Protein AF-A0A3D2C5C3-F1 (afdb_monomer)

Foldseek 3Di:
DEFFDQQQPVSVVVQVVCVVVVDPDYHTDHGGPVVVVVVPD

Nearest PDB structures (foldseek):
  5ve3-assembly2_A  TM=9.205E-01  e=6.028E-02  Paraburkholderia phytofirmans PsJN
  5ve4-assembly2_B  TM=9.203E-01  e=8.028E-02  Paraburkholderia phytofirmans PsJN
  1gn0-assembly1_A  TM=8.284E-01  e=1.643E-01  Escherichia coli BL21(DE3)
  6mxv-assembly1_A  TM=8.978E-01  e=2.017E+00  Francisella tularensis subsp. tularensis SCHU S4

Mean predicted aligned error: 1.95 Å

pLDDT: mean 97.48, std 2.78, range [80.5, 98.56]

Solvent-accessible surface area (backbone atoms only — not comparable to full-atom values): 2305 Å² total; per-residue (Å²): 87,84,34,65,33,67,60,16,63,69,16,43,56,51,42,54,57,40,44,76,71,69,50,84,62,68,44,56,40,70,46,9,52,53,44,49,46,73,76,74,110

Structure (mmCIF, N/CA/C/O backbone):
data_AF-A0A3D2C5C3-F1
#
_entry.id   AF-A0A3D2C5C3-F1
#
loop_
_atom_site.group_PDB
_atom_site.id
_atom_site.type_symbol
_atom_site.label_atom_id
_atom_site.label_alt_id
_atom_site.label_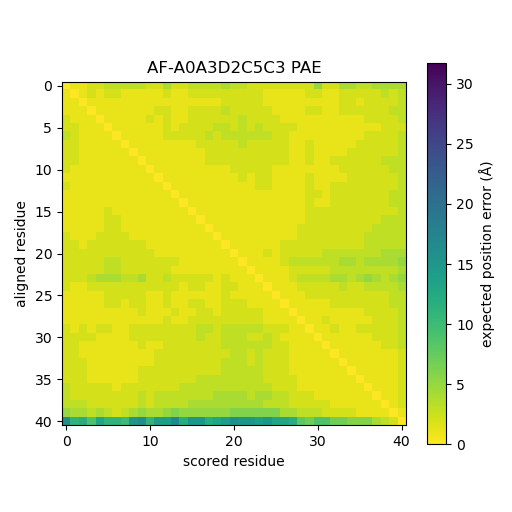comp_id
_atom_site.label_asym_id
_atom_site.label_entity_id
_atom_site.label_seq_i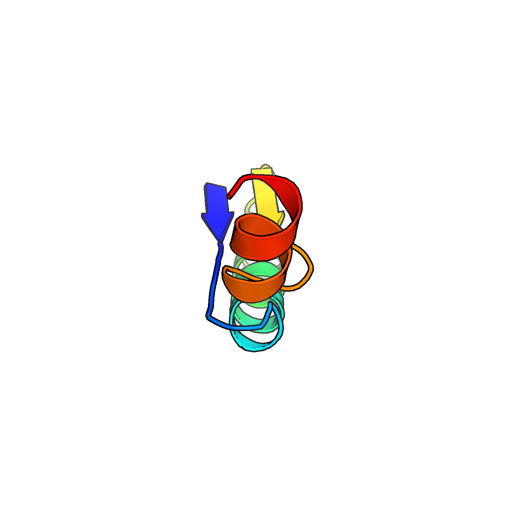d
_atom_site.pdbx_PDB_ins_code
_atom_site.Cartn_x
_atom_site.Cartn_y
_atom_site.Cartn_z
_atom_site.occupancy
_atom_site.B_iso_or_equiv
_atom_site.auth_seq_id
_atom_site.auth_comp_id
_atom_site.auth_asym_id
_atom_site.auth_atom_id
_atom_site.pdbx_PDB_model_num
ATOM 1 N N . VAL A 1 1 ? 0.481 -4.934 8.067 1.00 95.56 1 VAL A N 1
ATOM 2 C CA . VAL A 1 1 ? 0.097 -5.775 6.886 1.00 95.56 1 VAL A CA 1
ATOM 3 C C . VAL A 1 1 ? 0.620 -5.138 5.604 1.00 95.56 1 VAL A C 1
ATOM 5 O O . VAL A 1 1 ? 0.334 -3.970 5.379 1.00 95.56 1 VAL A O 1
ATOM 8 N N . LEU A 1 2 ? 1.344 -5.881 4.754 1.00 97.81 2 LEU A N 1
ATOM 9 C CA . LEU A 1 2 ? 1.825 -5.390 3.452 1.00 97.81 2 LEU A CA 1
ATOM 10 C C . LEU A 1 2 ? 0.926 -5.887 2.310 1.00 97.81 2 LEU A C 1
ATOM 12 O O . LEU A 1 2 ? 0.732 -7.091 2.144 1.00 97.81 2 LEU A O 1
ATOM 16 N N . LEU A 1 3 ? 0.409 -4.965 1.504 1.00 98.38 3 LEU A N 1
ATOM 17 C CA . LEU A 1 3 ? -0.384 -5.248 0.313 1.00 98.38 3 LEU A CA 1
ATOM 18 C C . LEU A 1 3 ? 0.430 -4.964 -0.945 1.00 98.38 3 LEU A C 1
ATOM 20 O O . LEU A 1 3 ? 1.093 -3.935 -1.058 1.00 98.38 3 LEU A O 1
ATOM 24 N N . GLN A 1 4 ? 0.325 -5.859 -1.922 1.00 98.12 4 GLN A N 1
ATOM 25 C CA . GLN A 1 4 ? 0.958 -5.696 -3.225 1.00 98.12 4 GLN A CA 1
ATOM 26 C C . GLN A 1 4 ? 0.030 -6.143 -4.350 1.00 98.12 4 GLN A C 1
ATOM 28 O O . GLN A 1 4 ? -0.883 -6.951 -4.164 1.00 98.12 4 GLN A O 1
ATOM 33 N N . CYS A 1 5 ? 0.274 -5.592 -5.533 1.00 98.19 5 CYS A N 1
ATOM 34 C CA . CYS A 1 5 ? -0.212 -6.140 -6.788 1.00 98.19 5 CYS A CA 1
ATOM 35 C C . CYS A 1 5 ? 0.837 -5.882 -7.880 1.00 98.19 5 CYS A C 1
ATOM 37 O O . CYS A 1 5 ? 1.917 -5.366 -7.603 1.00 98.19 5 CYS A O 1
ATOM 39 N N . ARG A 1 6 ? 0.516 -6.193 -9.144 1.00 98.25 6 ARG A N 1
ATOM 40 C CA . ARG A 1 6 ? 1.420 -5.952 -10.284 1.00 98.25 6 ARG A CA 1
ATOM 41 C C . ARG A 1 6 ? 1.999 -4.524 -10.320 1.00 98.25 6 ARG A C 1
ATOM 43 O O . ARG A 1 6 ? 3.206 -4.397 -10.433 1.00 98.25 6 ARG A O 1
ATOM 50 N N . SER A 1 7 ? 1.161 -3.487 -10.216 1.00 98.06 7 SER A N 1
ATOM 51 C CA . SER A 1 7 ? 1.544 -2.070 -10.399 1.00 98.06 7 SER A CA 1
ATOM 52 C C . SER A 1 7 ? 1.261 -1.158 -9.193 1.00 98.06 7 SER A C 1
ATOM 54 O O . SER A 1 7 ? 1.350 0.056 -9.308 1.00 98.06 7 SER A O 1
ATOM 56 N N . GLY A 1 8 ? 0.829 -1.706 -8.054 1.00 97.81 8 GLY A N 1
ATOM 57 C CA . GLY A 1 8 ? 0.490 -0.936 -6.845 1.00 97.81 8 GLY A CA 1
ATOM 58 C C . GLY A 1 8 ? -0.935 -0.352 -6.789 1.00 97.81 8 GLY A C 1
ATOM 59 O O . GLY A 1 8 ? -1.425 -0.063 -5.702 1.00 97.81 8 GLY A O 1
ATOM 60 N N . VAL A 1 9 ? -1.654 -0.240 -7.916 1.00 98.06 9 VAL A N 1
ATOM 61 C CA . VAL A 1 9 ? -2.979 0.428 -7.965 1.00 98.06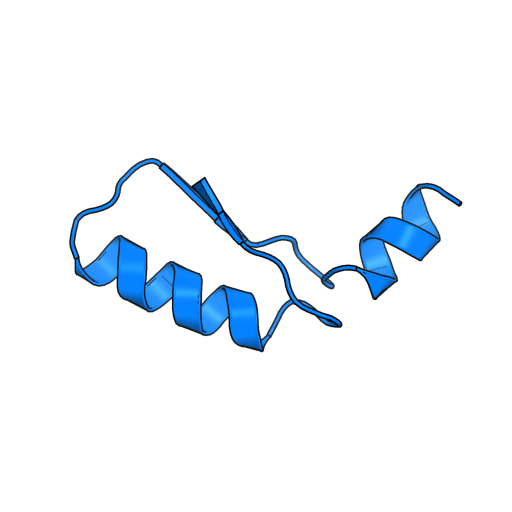 9 VAL A CA 1
ATOM 62 C C . VAL A 1 9 ? -4.076 -0.352 -7.225 1.00 98.06 9 VAL A C 1
ATOM 64 O O . VAL A 1 9 ? -4.809 0.199 -6.410 1.00 98.06 9 VAL A O 1
ATOM 67 N N . ARG A 1 10 ? -4.196 -1.664 -7.468 1.00 98.38 10 ARG A N 1
ATOM 68 C CA . ARG A 1 10 ? -5.242 -2.488 -6.824 1.00 98.38 10 ARG A CA 1
ATOM 69 C C . ARG A 1 10 ? -4.994 -2.656 -5.327 1.00 98.38 10 ARG A C 1
ATOM 71 O O . ARG A 1 10 ? -5.933 -2.656 -4.537 1.00 98.38 10 ARG A O 1
ATOM 78 N N . SER A 1 11 ? -3.729 -2.805 -4.949 1.00 98.31 11 SER A N 1
ATOM 79 C CA . SER A 1 11 ? -3.323 -2.929 -3.554 1.00 98.31 11 SER A CA 1
ATOM 80 C C . SER A 1 11 ? -3.516 -1.623 -2.784 1.00 98.31 11 SER A C 1
ATOM 82 O O . SER A 1 11 ? -3.877 -1.693 -1.614 1.00 98.31 11 SER A O 1
ATOM 84 N N . ALA A 1 12 ? -3.424 -0.457 -3.435 1.00 98.31 12 ALA A N 1
ATOM 85 C CA . ALA A 1 12 ? -3.791 0.820 -2.824 1.00 98.31 12 ALA A CA 1
ATOM 86 C C . ALA A 1 12 ? -5.285 0.880 -2.459 1.00 98.31 12 ALA A C 1
ATOM 88 O O . ALA A 1 12 ? -5.630 1.259 -1.341 1.00 98.31 12 ALA A O 1
ATOM 89 N N . HIS A 1 13 ? -6.179 0.434 -3.352 1.00 98.38 13 HIS A N 1
ATOM 90 C CA . HIS A 1 13 ? -7.615 0.356 -3.040 1.00 98.38 13 HIS A CA 1
ATOM 91 C C . HIS A 1 13 ? -7.900 -0.616 -1.887 1.00 98.38 13 HIS A C 1
ATOM 93 O O . HIS A 1 13 ? -8.697 -0.316 -0.998 1.00 98.38 13 HIS A O 1
ATOM 99 N N . ALA A 1 14 ? -7.227 -1.770 -1.868 1.00 98.38 14 ALA A N 1
ATOM 100 C CA . ALA A 1 14 ? -7.344 -2.719 -0.764 1.00 98.38 14 ALA A CA 1
ATOM 101 C C . ALA A 1 14 ? -6.815 -2.131 0.558 1.00 98.38 14 ALA A C 1
ATOM 103 O O . ALA A 1 14 ? -7.438 -2.324 1.600 1.00 98.38 14 ALA A O 1
ATOM 104 N N . ALA A 1 15 ? -5.714 -1.374 0.515 1.00 98.50 15 ALA A N 1
ATOM 105 C CA . ALA A 1 15 ? -5.142 -0.714 1.683 1.00 98.50 15 ALA A CA 1
ATOM 106 C C . ALA A 1 15 ? -6.112 0.322 2.256 1.00 98.50 15 ALA A C 1
ATOM 108 O O . ALA A 1 15 ? -6.383 0.300 3.454 1.00 98.50 15 ALA A O 1
ATOM 109 N N . ALA A 1 16 ? -6.721 1.146 1.398 1.00 98.25 16 ALA A N 1
ATOM 110 C CA . ALA A 1 16 ? -7.754 2.094 1.804 1.00 98.25 16 ALA A CA 1
ATOM 111 C C . ALA A 1 16 ? -8.953 1.392 2.468 1.00 98.25 16 ALA A C 1
ATOM 113 O O . ALA A 1 16 ? -9.447 1.851 3.496 1.00 98.25 16 ALA A O 1
ATOM 114 N N . ALA A 1 17 ? -9.381 0.240 1.939 1.00 98.56 17 ALA A N 1
ATOM 115 C CA . ALA A 1 17 ? -10.461 -0.545 2.534 1.00 98.56 17 ALA A CA 1
ATOM 116 C C . ALA A 1 17 ? -10.098 -1.145 3.907 1.00 98.56 17 ALA A C 1
ATOM 118 O O . ALA A 1 17 ? -10.983 -1.320 4.744 1.00 98.56 17 ALA A O 1
ATOM 119 N N . LEU A 1 18 ? -8.826 -1.479 4.153 1.00 98.25 18 LEU A N 1
ATOM 120 C CA . LEU A 1 18 ? -8.361 -1.916 5.474 1.00 98.25 18 LEU A CA 1
ATOM 121 C C . LEU A 1 18 ? -8.277 -0.737 6.448 1.00 98.25 18 LEU A C 1
ATOM 123 O O . LEU A 1 18 ? -8.796 -0.833 7.556 1.00 98.25 18 LEU A O 1
ATOM 127 N N . VAL A 1 19 ? -7.717 0.397 6.029 1.00 98.31 19 VAL A N 1
ATOM 128 C CA . VAL A 1 19 ? -7.669 1.610 6.864 1.00 98.31 19 VAL A CA 1
ATOM 129 C C . VAL A 1 19 ? -9.081 2.045 7.272 1.00 98.31 19 VAL A C 1
ATOM 131 O O . VAL A 1 19 ? -9.331 2.2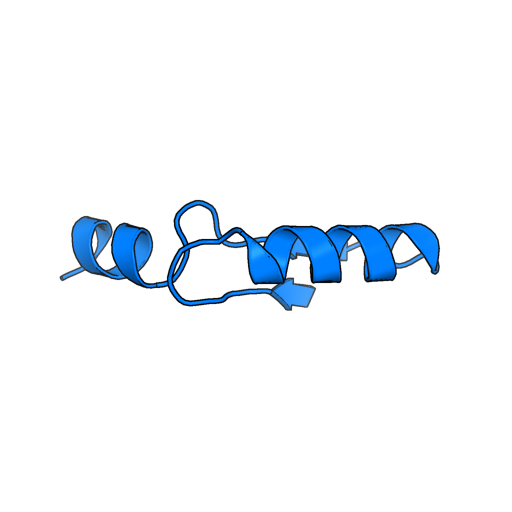93 8.449 1.00 98.31 19 VAL A O 1
ATOM 134 N N . ALA A 1 20 ? -10.043 2.023 6.344 1.00 98.44 20 ALA A N 1
ATOM 135 C CA . ALA A 1 20 ? -11.448 2.329 6.628 1.00 98.44 20 ALA A CA 1
ATOM 136 C C . ALA A 1 20 ? -12.104 1.372 7.645 1.00 98.44 20 ALA A C 1
ATOM 138 O O . ALA A 1 20 ? -13.100 1.724 8.271 1.00 98.44 20 ALA A O 1
ATOM 139 N N . ARG A 1 21 ? -11.552 0.167 7.824 1.00 98.25 21 ARG A N 1
ATOM 140 C CA . ARG A 1 21 ? -11.999 -0.821 8.821 1.00 98.25 21 ARG A CA 1
ATOM 141 C C . ARG A 1 21 ? -11.248 -0.725 10.153 1.00 98.25 21 ARG A C 1
ATOM 143 O O . ARG A 1 21 ? -11.460 -1.569 11.017 1.00 98.25 21 ARG A O 1
ATOM 150 N N . GLY A 1 22 ? -10.390 0.279 10.326 1.00 98.44 22 GLY A N 1
ATOM 151 C CA . GLY A 1 22 ? -9.665 0.525 11.574 1.00 98.44 22 GLY A CA 1
ATOM 152 C C . GLY A 1 22 ? -8.334 -0.216 11.699 1.00 98.44 22 GLY A C 1
ATOM 153 O O . GLY A 1 22 ? -7.754 -0.235 12.782 1.00 98.44 22 GLY A O 1
ATOM 154 N N . PHE A 1 23 ? -7.821 -0.815 10.621 1.00 98.38 23 PHE A N 1
ATOM 155 C CA . PHE A 1 23 ? -6.463 -1.358 10.632 1.00 98.38 23 PHE A CA 1
ATOM 156 C C . PHE A 1 23 ? -5.451 -0.208 10.627 1.00 98.38 23 PHE A C 1
ATOM 158 O O . PHE A 1 23 ? -5.481 0.644 9.740 1.00 98.38 23 PHE A O 1
ATOM 165 N N . THR A 1 24 ? -4.551 -0.193 11.610 1.00 97.50 24 THR A N 1
ATOM 166 C CA . THR A 1 24 ? -3.589 0.903 11.813 1.00 97.50 24 THR A CA 1
ATOM 167 C C . THR A 1 24 ? -2.211 0.630 11.216 1.00 97.50 24 THR A C 1
ATOM 169 O O . THR A 1 24 ? -1.502 1.569 10.876 1.00 97.50 24 THR A O 1
ATOM 172 N N . ASP A 1 25 ? -1.848 -0.641 11.040 1.00 98.38 25 ASP A N 1
ATOM 173 C CA . ASP A 1 25 ? -0.607 -1.067 10.389 1.00 98.38 25 ASP A CA 1
ATOM 174 C C . ASP A 1 25 ? -0.909 -1.644 8.996 1.00 98.38 25 ASP A C 1
ATOM 176 O O . ASP A 1 25 ? -1.092 -2.855 8.814 1.00 98.38 25 ASP A O 1
ATOM 180 N N . VAL A 1 26 ? -1.019 -0.765 7.997 1.00 98.31 26 VAL A N 1
ATOM 181 C CA . VAL A 1 26 ? -1.296 -1.126 6.599 1.00 98.31 26 VAL A CA 1
ATOM 182 C C . VAL A 1 26 ? -0.331 -0.390 5.678 1.00 98.31 26 VAL A C 1
ATOM 184 O O . VAL A 1 26 ? -0.322 0.836 5.630 1.00 98.31 26 VAL A O 1
ATOM 187 N N . THR A 1 27 ? 0.416 -1.149 4.883 1.00 98.12 27 THR A N 1
ATOM 188 C CA . THR A 1 27 ? 1.391 -0.624 3.923 1.00 98.12 27 THR A CA 1
ATOM 189 C C . THR A 1 27 ? 1.046 -1.122 2.526 1.00 98.12 27 THR A C 1
ATOM 191 O O . THR A 1 27 ? 0.788 -2.309 2.330 1.00 98.12 27 THR A O 1
ATOM 194 N N . ASN A 1 28 ? 1.053 -0.230 1.538 1.00 98.31 28 ASN A N 1
ATOM 195 C CA . ASN A 1 28 ? 0.927 -0.579 0.123 1.00 98.31 28 ASN A CA 1
ATOM 196 C C . ASN A 1 28 ? 2.301 -0.501 -0.551 1.00 98.31 28 ASN A C 1
ATOM 198 O O . ASN A 1 28 ? 2.976 0.517 -0.425 1.00 98.31 28 ASN A O 1
ATOM 202 N N . LEU A 1 29 ? 2.690 -1.542 -1.291 1.00 98.00 29 LEU A N 1
ATOM 203 C CA . LEU A 1 29 ? 3.902 -1.519 -2.106 1.00 98.00 29 LEU A CA 1
ATOM 204 C C . LEU A 1 29 ? 3.712 -0.573 -3.300 1.00 98.00 29 LEU A C 1
ATOM 206 O O . LEU A 1 29 ? 2.991 -0.891 -4.255 1.00 98.00 29 LEU A O 1
ATOM 210 N 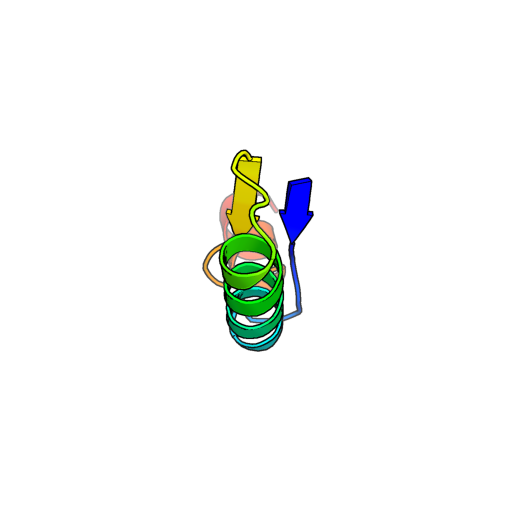N . GLU A 1 30 ? 4.361 0.587 -3.237 1.00 96.44 30 GLU A N 1
ATOM 211 C CA . GLU A 1 30 ? 4.361 1.577 -4.312 1.00 96.44 30 GLU A CA 1
ATOM 212 C C . GLU A 1 30 ? 4.967 0.994 -5.596 1.00 96.44 30 GLU A C 1
ATOM 214 O O . GLU A 1 30 ? 5.937 0.241 -5.559 1.00 96.44 30 GLU A O 1
ATOM 219 N N . GLY A 1 31 ? 4.322 1.250 -6.740 1.00 96.88 31 GLY A N 1
ATOM 220 C CA . GLY A 1 31 ? 4.706 0.674 -8.036 1.00 96.88 31 GLY A CA 1
ATOM 221 C C . GLY A 1 31 ? 4.528 -0.850 -8.162 1.00 96.88 31 GLY A C 1
ATOM 222 O O . GLY A 1 31 ? 4.666 -1.404 -9.255 1.00 96.88 31 GLY A O 1
ATOM 223 N N . GLY A 1 32 ? 4.142 -1.538 -7.083 1.00 97.94 32 GLY A N 1
ATOM 224 C CA . GLY A 1 32 ? 3.895 -2.974 -7.057 1.00 97.94 32 GLY A CA 1
ATOM 225 C C . GLY A 1 32 ? 5.134 -3.826 -7.338 1.00 97.94 32 GLY A C 1
ATOM 226 O O . GLY A 1 32 ? 6.275 -3.392 -7.200 1.00 97.94 32 GLY A O 1
ATOM 227 N N . ILE A 1 33 ? 4.896 -5.070 -7.758 1.00 98.06 33 ILE A N 1
ATOM 228 C CA . ILE A 1 33 ? 5.973 -6.022 -8.077 1.00 98.06 33 ILE A CA 1
ATOM 229 C C . ILE A 1 33 ? 6.870 -5.503 -9.211 1.00 98.06 33 ILE A C 1
ATOM 231 O O . ILE A 1 33 ? 8.051 -5.837 -9.231 1.00 98.06 33 ILE A O 1
ATOM 235 N N . LEU A 1 34 ? 6.345 -4.701 -10.144 1.00 98.00 34 LEU A N 1
ATOM 236 C CA . LEU A 1 34 ? 7.149 -4.145 -11.238 1.00 98.00 34 LEU A CA 1
ATOM 237 C C . LEU A 1 34 ? 8.277 -3.249 -10.707 1.00 98.00 34 LEU A C 1
ATOM 239 O O . LEU A 1 34 ? 9.436 -3.529 -10.997 1.00 98.00 34 LEU A O 1
ATOM 243 N N . ALA A 1 35 ? 7.948 -2.258 -9.873 1.00 97.94 35 ALA A N 1
ATOM 244 C CA . ALA A 1 35 ? 8.947 -1.366 -9.279 1.00 97.94 35 ALA A CA 1
ATOM 245 C C . ALA A 1 35 ? 9.885 -2.106 -8.313 1.00 97.94 35 ALA A C 1
ATOM 247 O O . ALA A 1 35 ? 11.086 -1.865 -8.303 1.00 97.94 35 ALA A O 1
ATOM 248 N N . TRP A 1 36 ? 9.361 -3.068 -7.545 1.00 97.38 36 TRP A N 1
ATOM 249 C CA . TRP A 1 36 ? 10.201 -3.921 -6.702 1.00 97.38 36 TRP A CA 1
ATOM 250 C C . TRP A 1 36 ? 11.213 -4.723 -7.525 1.00 97.38 36 TRP A C 1
ATOM 252 O O . TRP A 1 36 ? 12.378 -4.829 -7.160 1.00 97.38 36 TRP A O 1
ATOM 262 N N . THR A 1 37 ? 10.775 -5.301 -8.644 1.00 97.62 37 THR A N 1
ATOM 263 C CA . T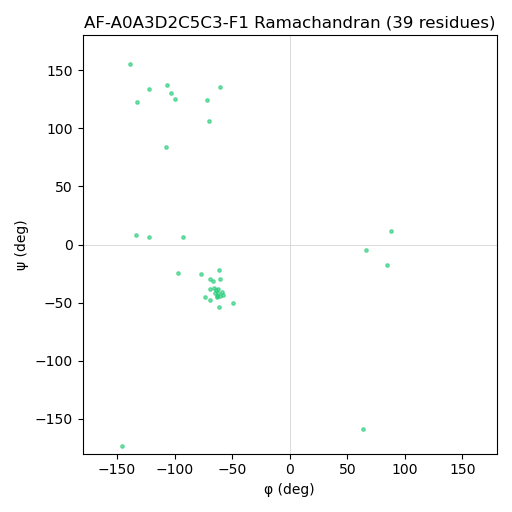HR A 1 3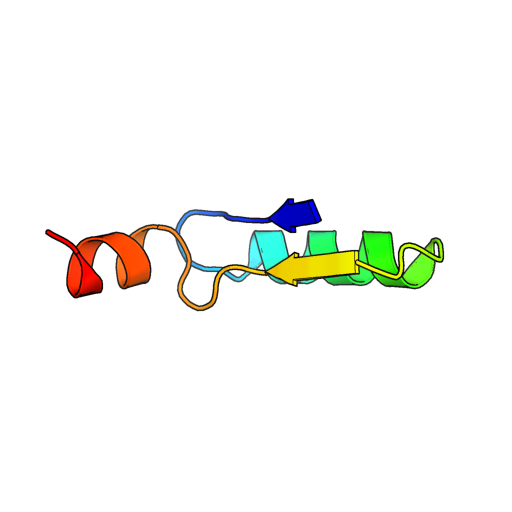7 ? 11.665 -6.075 -9.513 1.00 97.62 37 THR A CA 1
ATOM 264 C C . THR A 1 37 ? 12.726 -5.171 -10.125 1.00 97.62 37 THR A C 1
ATOM 266 O O . THR A 1 37 ? 13.875 -5.567 -10.164 1.00 97.62 37 THR A O 1
ATOM 269 N N . GLU A 1 38 ? 12.373 -3.963 -10.559 1.00 97.31 38 GLU A N 1
ATOM 270 C CA . GLU A 1 38 ? 13.341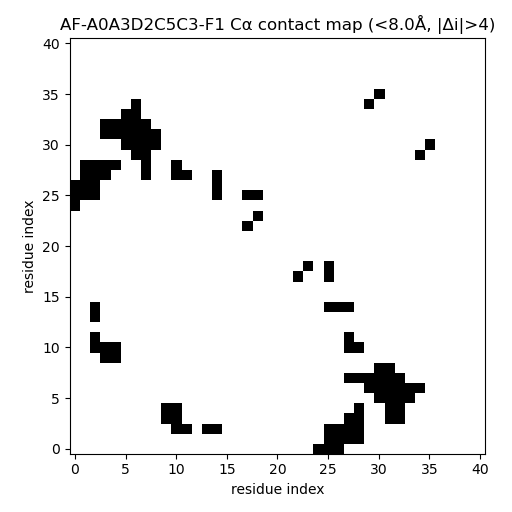 -2.986 -11.071 1.00 97.31 38 GLU A CA 1
ATOM 271 C C . GLU A 1 38 ? 14.376 -2.563 -10.016 1.00 97.31 38 GLU A C 1
ATOM 273 O O . GLU A 1 38 ? 15.551 -2.419 -10.335 1.00 97.31 38 GLU A O 1
ATOM 278 N N . ALA A 1 39 ? 13.962 -2.405 -8.757 1.00 97.31 39 ALA A N 1
ATOM 279 C CA . ALA A 1 39 ? 14.846 -1.966 -7.679 1.00 97.31 39 ALA A CA 1
ATOM 280 C C . ALA A 1 39 ? 15.794 -3.061 -7.149 1.00 97.31 39 ALA A C 1
ATOM 282 O O . ALA A 1 39 ? 16.835 -2.733 -6.578 1.00 97.31 39 ALA A O 1
ATOM 283 N N . TYR A 1 40 ? 15.428 -4.342 -7.284 1.00 95.19 40 TYR A N 1
ATOM 284 C CA . TYR A 1 40 ? 16.095 -5.450 -6.579 1.00 95.19 40 TYR A CA 1
ATOM 285 C C . TYR A 1 40 ? 16.438 -6.671 -7.447 1.00 95.19 40 TYR A C 1
ATOM 287 O O . TYR A 1 40 ? 16.832 -7.705 -6.901 1.00 95.19 40 TYR A O 1
ATOM 295 N N . ARG A 1 41 ? 16.269 -6.597 -8.768 1.00 80.50 41 ARG A N 1
ATOM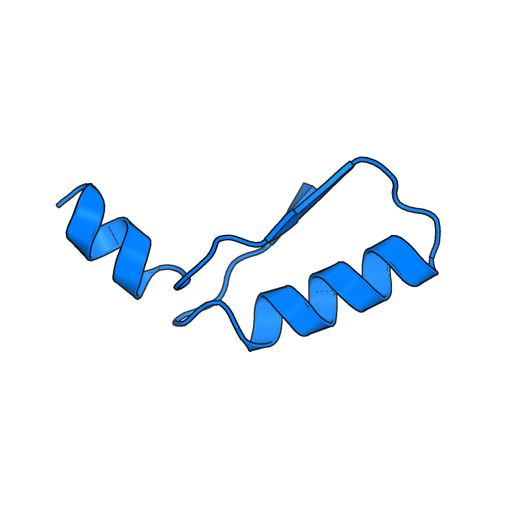 296 C CA . ARG A 1 41 ? 16.751 -7.615 -9.714 1.00 80.50 41 ARG A CA 1
ATOM 297 C C . ARG A 1 41 ? 18.044 -7.154 -10.367 1.00 80.50 41 ARG A C 1
ATOM 299 O O . ARG A 1 41 ? 18.920 -8.029 -10.530 1.00 80.50 41 ARG A O 1
#

Radius of gyration: 10.69 Å; Cα contacts (8 Å, |Δi|>4): 56; chains: 1; bounding box: 29×10×23 Å

Secondary structure (DSSP, 8-state):
-EE--SSSHHHHHHHHHHHTTT-SS-EE-TTHHHHHHHHH-

Sequence (41 aa):
VLLQCRSGVRSAHAAAALVARGFTDVTNLEGGILAWTEAYR